Protein AF-A0A0P7W6J5-F1 (afdb_monomer_lite)

InterPro domains:
  IPR004031 PMP-22/EMP/MP20/Claudin [PF00822] (2-90)
  IPR006187 Claudin [PTHR12002] (1-95)

Secondary structure (DSSP, 8-state):
--HHHHHHHHHHSTT---S--HHHHHHHHHHHHHHHHHHHHHHHHHHHHHHHHHHHHHH-TT--S------HHHHHHHHHHHHHHHHHHHHHHHHHHHHHHHHHHHHHT-

Structure (mmCIF, N/CA/C/O backbone):
data_AF-A0A0P7W6J5-F1
#
_entry.id   AF-A0A0P7W6J5-F1
#
loop_
_atom_site.group_PDB
_atom_site.id
_atom_site.type_symbol
_atom_site.label_atom_id
_atom_site.label_alt_id
_atom_site.label_comp_id
_atom_site.label_asym_id
_atom_site.label_entity_id
_atom_site.label_seq_id
_atom_site.pdbx_PDB_ins_code
_atom_site.Cartn_x
_atom_site.Cartn_y
_atom_site.Cartn_z
_atom_site.occupancy
_atom_site.B_iso_or_equiv
_atom_site.auth_seq_id
_atom_site.auth_comp_id
_atom_site.auth_asym_id
_atom_site.auth_atom_id
_atom_site.pdbx_PDB_model_num
ATOM 1 N N . MET A 1 1 ? 6.907 -2.160 5.307 1.00 57.28 1 MET A N 1
ATOM 2 C CA . MET A 1 1 ? 6.672 -2.130 6.772 1.00 57.28 1 MET A CA 1
ATOM 3 C C . MET A 1 1 ? 5.169 -2.159 7.065 1.00 57.28 1 MET A C 1
ATOM 5 O O . MET A 1 1 ? 4.599 -1.152 7.460 1.00 57.28 1 MET A O 1
ATOM 9 N N . SER A 1 2 ? 4.516 -3.312 6.882 1.00 64.69 2 SER A N 1
ATOM 10 C CA . SER A 1 2 ? 3.055 -3.449 7.091 1.00 64.69 2 SER A CA 1
ATOM 11 C C . SER A 1 2 ? 2.701 -4.504 8.146 1.00 64.69 2 SER A C 1
ATOM 13 O O . SER A 1 2 ? 1.560 -4.592 8.583 1.00 64.69 2 SER A O 1
ATOM 15 N N . PHE A 1 3 ? 3.695 -5.257 8.629 1.00 68.75 3 PHE A N 1
ATOM 16 C CA . PHE A 1 3 ? 3.514 -6.294 9.646 1.00 68.75 3 PHE A CA 1
ATOM 17 C C . PHE A 1 3 ? 3.010 -5.720 10.979 1.00 68.75 3 PHE A C 1
ATOM 19 O O . PHE A 1 3 ? 2.022 -6.192 11.531 1.00 68.75 3 PHE A O 1
ATOM 26 N N . PHE A 1 4 ? 3.617 -4.624 11.447 1.00 65.19 4 PHE A N 1
ATOM 27 C CA . PHE A 1 4 ? 3.178 -3.936 12.663 1.00 65.19 4 PHE A CA 1
ATOM 28 C C . PHE A 1 4 ? 1.759 -3.365 12.533 1.00 65.19 4 PHE A C 1
ATOM 30 O O . PHE A 1 4 ? 0.978 -3.454 13.475 1.00 65.19 4 PHE A O 1
ATOM 37 N N . GLY A 1 5 ? 1.390 -2.853 11.354 1.00 65.06 5 GLY A N 1
ATOM 38 C CA . GLY A 1 5 ? 0.032 -2.376 11.081 1.00 65.06 5 GLY A CA 1
ATOM 39 C C . GLY A 1 5 ? -1.012 -3.493 11.155 1.00 65.06 5 GLY A C 1
ATOM 40 O O . GLY A 1 5 ? -2.066 -3.294 11.750 1.00 65.06 5 GLY A O 1
ATOM 41 N N . ALA A 1 6 ? -0.690 -4.687 10.643 1.00 67.50 6 ALA A N 1
ATOM 42 C CA . ALA A 1 6 ? -1.556 -5.863 10.745 1.00 67.50 6 ALA A CA 1
ATOM 43 C C . ALA A 1 6 ? -1.729 -6.329 12.203 1.00 67.50 6 ALA A C 1
ATOM 45 O O . ALA A 1 6 ? -2.837 -6.655 12.624 1.00 67.50 6 ALA A O 1
ATOM 46 N N . ILE A 1 7 ? -0.659 -6.292 13.003 1.00 66.50 7 ILE A N 1
ATOM 47 C CA . ILE A 1 7 ? -0.728 -6.619 14.432 1.00 66.50 7 ILE A CA 1
ATOM 48 C C . ILE A 1 7 ? -1.647 -5.627 15.163 1.00 66.50 7 ILE A C 1
ATOM 50 O O . ILE A 1 7 ? -2.580 -6.044 15.846 1.00 66.50 7 ILE A O 1
ATOM 54 N N . PHE A 1 8 ? -1.458 -4.317 14.975 1.00 61.62 8 PHE A N 1
ATOM 55 C CA . PHE A 1 8 ? -2.317 -3.300 15.596 1.00 61.62 8 PHE A CA 1
ATOM 56 C C . PHE A 1 8 ? -3.776 -3.353 15.106 1.00 61.62 8 PHE A C 1
ATOM 58 O O . PHE A 1 8 ? -4.693 -3.101 15.890 1.00 61.62 8 PHE A O 1
ATOM 65 N N . ALA A 1 9 ? -4.005 -3.750 13.852 1.00 63.88 9 ALA A N 1
ATOM 66 C CA . ALA A 1 9 ? -5.327 -4.025 13.293 1.00 63.88 9 ALA A CA 1
ATOM 67 C C . ALA A 1 9 ? -6.054 -5.173 14.026 1.00 63.88 9 ALA A C 1
ATOM 69 O O . ALA A 1 9 ? -7.228 -5.028 14.381 1.00 63.88 9 ALA A O 1
ATOM 70 N N . LEU A 1 10 ? -5.356 -6.272 14.339 1.00 62.59 10 LEU A N 1
ATOM 71 C CA . LEU A 1 10 ? -5.909 -7.395 15.115 1.00 62.59 10 LEU A CA 1
ATOM 72 C C . LEU A 1 10 ? -6.321 -6.982 16.539 1.00 62.59 10 LEU A C 1
ATOM 74 O O . LEU A 1 10 ? -7.349 -7.437 17.053 1.00 62.59 10 LEU A O 1
ATOM 78 N N . PHE A 1 11 ? -5.570 -6.069 17.160 1.00 57.94 11 PHE A N 1
ATOM 79 C CA . PHE A 1 11 ? -5.924 -5.493 18.461 1.00 57.94 11 PHE A CA 1
ATOM 80 C C . PHE A 1 11 ? -7.071 -4.469 18.383 1.00 57.94 11 PHE A C 1
ATOM 82 O O . PHE A 1 11 ? -7.701 -4.195 19.407 1.00 57.94 11 PHE A O 1
ATOM 89 N N . GLY A 1 12 ? -7.380 -3.914 17.206 1.00 53.00 12 GLY A N 1
ATOM 90 C CA . GLY A 1 12 ? -8.411 -2.888 17.000 1.00 53.00 12 GLY A CA 1
ATOM 91 C C . GLY A 1 12 ? -9.844 -3.415 16.849 1.00 53.00 12 GLY A C 1
ATOM 92 O O . GLY A 1 12 ? -10.792 -2.698 17.167 1.00 53.00 12 GLY A O 1
ATOM 93 N N . MET A 1 13 ? -10.030 -4.668 16.424 1.00 57.84 13 MET A N 1
ATOM 94 C CA . MET A 1 13 ? -11.362 -5.250 16.205 1.00 57.84 13 MET A CA 1
ATOM 95 C C . MET A 1 13 ? -12.145 -5.465 17.515 1.00 57.84 13 MET A C 1
ATOM 97 O O . MET A 1 13 ? -11.570 -5.755 18.573 1.00 57.84 13 MET A O 1
ATOM 101 N N . LYS A 1 14 ? -13.483 -5.344 17.446 1.00 48.41 14 LYS A N 1
ATOM 102 C CA . LYS A 1 14 ? -14.388 -5.466 18.610 1.00 48.41 14 LYS A CA 1
ATOM 103 C C . LYS A 1 14 ? -14.364 -6.853 19.273 1.00 48.41 14 LYS A C 1
ATOM 105 O O . LYS A 1 14 ? -14.658 -6.944 20.460 1.00 48.41 14 LYS A O 1
ATOM 110 N N . CYS A 1 15 ? -13.959 -7.905 18.557 1.00 45.53 15 CYS A N 1
ATOM 111 C CA . CYS A 1 15 ? -13.863 -9.271 19.089 1.00 45.53 15 CYS A CA 1
ATOM 112 C C . CYS A 1 15 ? -12.614 -9.530 19.958 1.00 45.53 15 CYS A C 1
ATOM 114 O O . CYS A 1 15 ? -12.595 -10.501 20.709 1.00 45.53 15 CYS A O 1
ATOM 116 N N . THR A 1 16 ? -11.594 -8.662 19.931 1.00 45.81 16 THR A N 1
ATOM 117 C CA . THR A 1 16 ? -10.374 -8.835 20.742 1.00 45.81 16 THR A CA 1
ATOM 118 C C . THR A 1 16 ? -10.511 -8.067 22.058 1.00 45.81 16 THR A C 1
ATOM 120 O O . THR A 1 16 ? -10.114 -6.901 22.157 1.00 45.81 16 THR A O 1
ATOM 123 N N . LYS A 1 17 ? -11.100 -8.695 23.083 1.00 43.44 17 LYS A N 1
ATOM 124 C CA . LYS A 1 17 ? -11.264 -8.136 24.441 1.00 43.44 17 LYS A CA 1
ATOM 125 C C . LYS A 1 17 ? -9.958 -8.237 25.242 1.00 43.44 17 LYS A C 1
ATOM 127 O O . LYS A 1 17 ? -9.888 -8.911 26.260 1.00 43.44 17 LYS 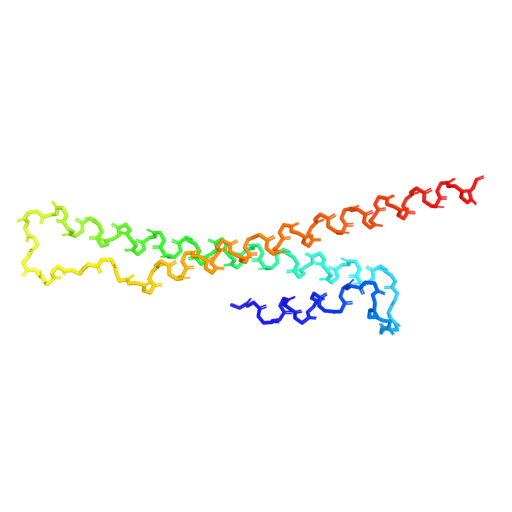A O 1
ATOM 132 N N . ILE A 1 18 ? -8.909 -7.561 24.783 1.00 45.81 18 ILE A N 1
ATOM 133 C CA . ILE A 1 18 ? -7.682 -7.374 25.570 1.00 45.81 18 ILE A CA 1
ATOM 134 C C . ILE A 1 18 ? -7.805 -6.025 26.281 1.00 45.81 18 ILE A C 1
ATOM 136 O O . ILE A 1 18 ? -7.440 -4.997 25.723 1.00 45.81 18 ILE A O 1
ATOM 140 N N . GLY A 1 19 ? -8.455 -6.056 27.450 1.00 45.41 19 GLY A N 1
ATOM 141 C CA . GLY A 1 19 ? -8.290 -5.209 28.650 1.00 45.41 19 GLY A CA 1
ATOM 142 C C . GLY A 1 19 ? -8.026 -3.691 28.594 1.00 45.41 19 GLY A C 1
ATOM 143 O O . GLY A 1 19 ? -7.778 -3.119 29.649 1.00 45.41 19 GLY A O 1
ATOM 144 N N . GLY A 1 20 ? -8.035 -3.019 27.444 1.00 52.78 20 GLY A N 1
ATOM 145 C CA . GLY A 1 20 ? -7.696 -1.598 27.314 1.00 52.78 20 GLY A CA 1
ATOM 146 C C . GLY A 1 20 ? -8.921 -0.689 27.193 1.00 52.78 20 GLY A C 1
ATOM 147 O O . GLY A 1 20 ? -9.905 -1.056 26.556 1.00 52.78 20 GLY A O 1
ATOM 148 N N . SER A 1 21 ? -8.838 0.520 27.762 1.00 59.69 21 SER A N 1
ATOM 149 C CA . SER A 1 21 ? -9.854 1.576 27.612 1.00 59.69 21 SER A CA 1
ATOM 150 C C . SER A 1 21 ? -10.185 1.839 26.136 1.00 59.69 21 SER A C 1
ATOM 152 O O . SER A 1 21 ? -9.285 1.945 25.296 1.00 59.69 21 SER A O 1
ATOM 154 N N . ASP A 1 22 ? -11.475 1.991 25.822 1.00 66.81 22 ASP A N 1
ATOM 155 C CA . ASP A 1 22 ? -11.998 2.171 24.458 1.00 66.81 22 ASP A CA 1
ATOM 156 C C . ASP A 1 22 ? -11.300 3.288 23.667 1.00 66.81 22 ASP A C 1
ATOM 158 O O . ASP A 1 22 ? -11.102 3.187 22.455 1.00 66.81 22 ASP A O 1
ATOM 162 N N . LYS A 1 23 ? -10.876 4.348 24.366 1.00 64.19 23 LYS A N 1
ATOM 163 C CA . LYS A 1 23 ? -10.173 5.502 23.786 1.00 64.19 23 LYS A CA 1
ATOM 164 C C . LYS A 1 23 ? -8.815 5.103 23.195 1.00 64.19 23 LYS A C 1
ATOM 166 O O . LYS A 1 23 ? -8.437 5.589 22.131 1.00 64.19 23 LYS A O 1
ATOM 171 N N . THR A 1 24 ? -8.088 4.207 23.861 1.00 66.81 24 THR A N 1
ATOM 172 C CA . THR A 1 24 ? -6.764 3.743 23.423 1.00 66.81 24 THR A CA 1
ATOM 173 C C . THR A 1 24 ? -6.882 2.806 22.222 1.00 66.81 24 THR A C 1
ATOM 175 O O . THR A 1 24 ? -6.120 2.945 21.265 1.00 66.81 24 THR A O 1
ATOM 178 N N . LYS A 1 25 ? -7.894 1.927 22.211 1.00 64.06 25 LYS A N 1
ATOM 179 C CA . LYS A 1 25 ? -8.201 1.040 21.074 1.00 64.06 25 LYS A CA 1
ATOM 180 C C . LYS A 1 25 ? -8.492 1.822 19.789 1.00 64.06 25 LYS A C 1
ATOM 182 O O . LYS A 1 25 ? -7.926 1.498 18.748 1.00 64.06 25 LYS A O 1
ATOM 187 N N . SER A 1 26 ? -9.301 2.884 19.866 1.00 68.94 26 SER A N 1
ATOM 188 C CA . SER A 1 26 ? -9.592 3.736 18.701 1.00 68.94 26 SER A CA 1
ATOM 189 C C . SER A 1 26 ? -8.352 4.447 18.159 1.00 68.94 26 SER A C 1
ATOM 191 O O . SER A 1 26 ? -8.160 4.479 16.946 1.00 68.94 26 SER A O 1
ATOM 193 N N . LYS A 1 27 ? -7.482 4.982 19.030 1.00 71.81 27 LYS A N 1
ATOM 194 C CA . LYS A 1 27 ? -6.240 5.644 18.590 1.00 71.81 27 LYS A CA 1
ATOM 195 C C . LYS A 1 27 ? -5.303 4.663 17.890 1.00 71.81 27 LYS A C 1
ATOM 197 O O . LYS A 1 27 ? -4.793 4.973 16.820 1.00 71.81 27 LYS A O 1
ATOM 202 N N . ILE A 1 28 ? -5.107 3.480 18.468 1.00 71.88 28 ILE A N 1
ATOM 203 C CA . ILE A 1 28 ? -4.241 2.442 17.898 1.00 71.88 28 ILE A CA 1
ATOM 204 C C . ILE A 1 28 ? -4.743 2.004 16.518 1.00 71.88 28 ILE A C 1
ATOM 206 O O . ILE A 1 28 ? -3.957 1.934 15.577 1.00 71.88 28 ILE A O 1
ATOM 210 N N . ALA A 1 29 ? -6.048 1.765 16.377 1.00 73.69 29 ALA A N 1
ATOM 211 C CA . ALA A 1 29 ? -6.635 1.371 15.103 1.00 73.69 29 ALA A CA 1
ATOM 212 C C . ALA A 1 29 ? -6.520 2.479 14.039 1.00 73.69 29 ALA A C 1
ATOM 214 O O . ALA A 1 29 ? -6.230 2.183 12.881 1.00 73.69 29 ALA A O 1
ATOM 215 N N . PHE A 1 30 ? -6.682 3.750 14.428 1.00 74.00 30 PHE A N 1
ATOM 216 C CA . PHE A 1 30 ? -6.485 4.888 13.527 1.00 74.00 30 PHE A CA 1
ATOM 217 C C . PHE A 1 30 ? -5.040 4.967 13.023 1.00 74.00 30 PHE A C 1
ATOM 219 O O . PHE A 1 30 ? -4.816 5.031 11.817 1.00 74.00 30 PHE A O 1
ATOM 226 N N . PHE A 1 31 ? -4.056 4.876 13.925 1.00 79.31 31 PHE A N 1
ATOM 227 C CA . PHE A 1 31 ? -2.637 4.850 13.551 1.00 79.31 31 PHE A CA 1
ATOM 228 C C . PHE A 1 31 ? -2.285 3.644 12.671 1.00 79.31 31 PHE A C 1
ATOM 230 O O . PHE A 1 31 ? -1.508 3.785 11.728 1.00 79.31 31 PHE A O 1
ATOM 237 N N . ALA A 1 32 ? -2.876 2.476 12.937 1.00 77.69 32 ALA A N 1
ATOM 238 C CA . ALA A 1 32 ? -2.672 1.281 12.125 1.00 77.69 32 ALA A CA 1
ATOM 239 C C . ALA A 1 32 ? -3.173 1.478 10.685 1.00 77.69 32 ALA A C 1
ATOM 241 O O . ALA A 1 32 ? -2.430 1.192 9.745 1.00 77.69 32 ALA A O 1
ATOM 242 N N . GLY A 1 33 ? -4.387 2.018 10.514 1.00 77.62 33 GLY A N 1
ATOM 243 C CA . GLY A 1 33 ? -4.968 2.320 9.202 1.00 77.62 33 GLY A CA 1
ATOM 244 C C . GLY A 1 33 ? -4.164 3.366 8.425 1.00 77.62 33 GLY A C 1
ATOM 245 O O . GLY A 1 33 ? -3.834 3.151 7.259 1.00 77.62 33 GLY A O 1
ATOM 246 N N . LEU A 1 34 ? -3.762 4.453 9.094 1.00 81.94 34 LEU A N 1
ATOM 247 C CA . LEU A 1 34 ? -2.934 5.514 8.505 1.00 81.94 34 LEU A CA 1
ATOM 248 C C . LEU A 1 34 ? -1.573 4.990 8.044 1.00 81.94 34 LEU A C 1
ATOM 250 O O . LEU A 1 34 ? -1.145 5.277 6.929 1.00 81.94 34 LEU A O 1
ATOM 254 N N . ASN A 1 35 ? -0.911 4.175 8.868 1.00 83.00 35 ASN A N 1
ATOM 255 C CA . ASN A 1 35 ? 0.368 3.575 8.503 1.00 83.00 35 ASN A CA 1
ATOM 256 C C . ASN A 1 35 ? 0.224 2.611 7.309 1.00 83.00 35 ASN A C 1
ATOM 258 O O . ASN A 1 35 ? 1.086 2.577 6.430 1.00 83.00 35 ASN A O 1
ATOM 262 N N . PHE A 1 36 ? -0.872 1.848 7.238 1.00 82.44 36 PHE A N 1
ATOM 263 C CA . PHE A 1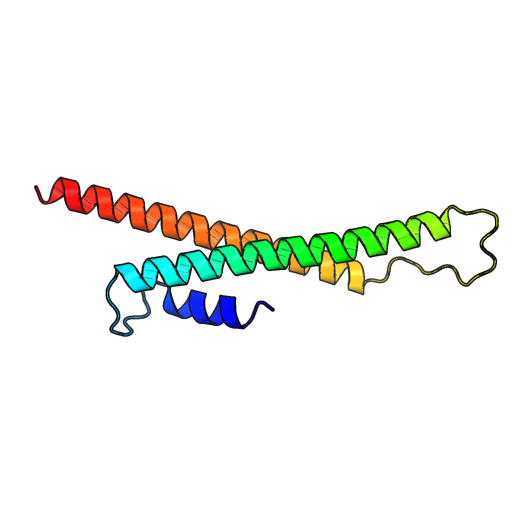 36 ? -1.148 0.961 6.102 1.00 82.44 36 PHE A CA 1
ATOM 264 C C . PHE A 1 36 ? -1.359 1.750 4.804 1.00 82.44 36 PHE A C 1
ATOM 266 O O . PHE A 1 36 ? -0.781 1.408 3.775 1.00 82.44 36 PHE A O 1
ATOM 273 N N . PHE A 1 37 ? -2.096 2.857 4.875 1.00 83.44 37 PHE A N 1
ATOM 274 C CA . PHE A 1 37 ? -2.334 3.741 3.739 1.00 83.44 37 PHE A CA 1
ATOM 275 C C . PHE A 1 37 ? -1.046 4.420 3.245 1.00 83.44 37 PHE A C 1
ATOM 277 O O . PHE A 1 37 ? -0.716 4.338 2.062 1.00 83.44 37 PHE A O 1
ATOM 284 N N . VAL A 1 38 ? -0.272 5.027 4.152 1.00 87.06 38 VAL A N 1
ATOM 285 C CA . VAL A 1 38 ? 0.991 5.707 3.812 1.00 87.06 38 VAL A CA 1
ATOM 286 C C . VAL A 1 38 ? 2.021 4.722 3.257 1.00 87.06 38 VAL A C 1
ATOM 288 O O . VAL A 1 38 ? 2.698 5.031 2.277 1.00 87.06 38 VAL A O 1
ATOM 291 N N . SER A 1 39 ? 2.121 3.520 3.834 1.00 87.19 39 SER A N 1
ATOM 292 C CA . SER A 1 39 ? 3.033 2.493 3.315 1.00 87.19 39 SER A CA 1
ATOM 293 C C . SER A 1 39 ? 2.647 2.028 1.908 1.00 87.19 39 SER A C 1
ATOM 295 O O . SER A 1 39 ? 3.528 1.935 1.056 1.00 87.19 39 SER A O 1
ATOM 297 N N . GLY A 1 40 ? 1.353 1.826 1.631 1.00 86.06 40 GLY A N 1
ATOM 298 C CA . GLY A 1 40 ? 0.865 1.485 0.293 1.00 86.06 40 GLY A CA 1
ATOM 299 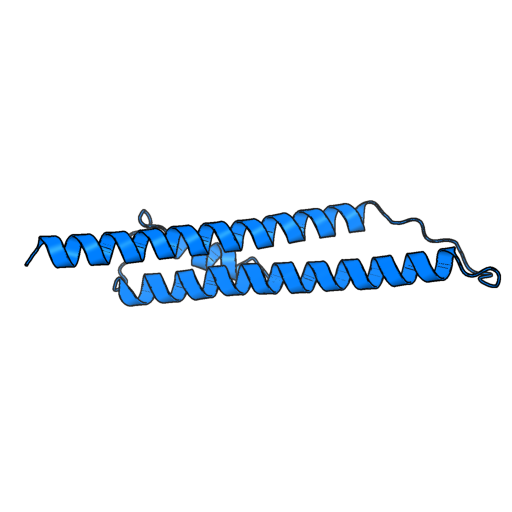C C . GLY A 1 40 ? 1.137 2.583 -0.741 1.00 86.06 40 GLY A C 1
ATOM 300 O O . GLY A 1 40 ? 1.610 2.284 -1.837 1.00 86.06 40 GLY A O 1
ATOM 301 N N . LEU A 1 41 ? 0.931 3.859 -0.386 1.00 87.75 41 LEU A N 1
ATOM 302 C CA . LEU A 1 41 ? 1.253 4.995 -1.262 1.00 87.75 41 LEU A CA 1
ATOM 303 C C . LEU A 1 41 ? 2.753 5.106 -1.557 1.00 87.75 41 LEU A C 1
ATOM 305 O O . LEU A 1 41 ? 3.142 5.352 -2.698 1.00 87.75 41 LEU A O 1
ATOM 309 N N . CYS A 1 42 ? 3.596 4.910 -0.542 1.00 88.38 42 CYS A N 1
ATOM 310 C CA . CYS A 1 42 ? 5.047 4.954 -0.700 1.00 88.38 42 CYS A CA 1
ATOM 311 C C . CYS A 1 42 ? 5.542 3.839 -1.636 1.00 88.38 42 CYS A C 1
ATOM 313 O O . CYS A 1 42 ? 6.317 4.108 -2.554 1.00 88.38 42 CYS A O 1
ATOM 315 N N . SER A 1 43 ? 5.049 2.608 -1.459 1.00 89.12 43 SER A N 1
ATOM 316 C CA . SER A 1 43 ? 5.377 1.490 -2.351 1.00 89.12 43 SER A CA 1
ATOM 317 C C . SER A 1 43 ? 4.882 1.732 -3.779 1.00 89.12 43 SER A C 1
ATOM 319 O O . SER A 1 43 ? 5.649 1.538 -4.720 1.00 89.12 43 SER A O 1
ATOM 321 N N . MET A 1 44 ? 3.659 2.248 -3.945 1.00 89.31 44 MET A N 1
ATOM 322 C CA . MET A 1 44 ? 3.106 2.613 -5.253 1.00 89.31 44 MET A CA 1
ATOM 323 C C . MET A 1 44 ? 3.997 3.621 -5.989 1.00 89.31 44 MET A C 1
ATOM 325 O O . MET A 1 44 ? 4.327 3.415 -7.154 1.00 89.31 44 MET A O 1
ATOM 329 N N . ALA A 1 45 ? 4.430 4.683 -5.302 1.00 91.56 45 ALA A N 1
ATOM 330 C CA . ALA A 1 45 ? 5.312 5.696 -5.874 1.00 91.56 45 ALA A CA 1
ATOM 331 C C . ALA A 1 45 ? 6.668 5.107 -6.298 1.00 91.56 45 ALA A C 1
ATOM 333 O O . ALA A 1 45 ? 7.146 5.410 -7.389 1.00 91.56 45 ALA A O 1
ATOM 334 N N . GLY A 1 46 ? 7.255 4.226 -5.479 1.00 89.94 46 GLY A N 1
ATOM 335 C CA . GLY A 1 46 ? 8.513 3.548 -5.804 1.00 89.94 46 GLY A CA 1
ATOM 336 C C . GLY A 1 46 ? 8.421 2.710 -7.081 1.00 89.94 46 GLY A C 1
ATOM 337 O O . GLY A 1 46 ? 9.268 2.839 -7.965 1.00 89.94 46 GLY A O 1
ATOM 338 N N . PHE A 1 47 ? 7.359 1.909 -7.222 1.00 88.38 47 PHE A N 1
ATOM 339 C CA . PHE A 1 47 ? 7.135 1.121 -8.438 1.00 88.38 47 PHE A CA 1
ATOM 340 C C . PHE A 1 47 ? 6.850 2.000 -9.660 1.00 88.38 47 PHE A C 1
ATOM 342 O O . PHE A 1 47 ? 7.348 1.700 -10.742 1.00 88.38 47 PHE A O 1
ATOM 349 N N . SER A 1 48 ? 6.109 3.100 -9.500 1.00 90.00 48 SER A N 1
ATOM 350 C CA . SER A 1 48 ? 5.821 4.034 -10.596 1.00 90.00 48 SER A CA 1
ATOM 351 C C . SER A 1 48 ? 7.071 4.755 -11.105 1.00 90.00 48 SER A C 1
ATOM 353 O O . SER A 1 48 ? 7.238 4.888 -12.314 1.00 90.00 48 SER A O 1
ATOM 355 N N . VAL A 1 49 ? 7.972 5.187 -10.213 1.00 91.00 49 VAL A N 1
ATOM 356 C CA . VAL A 1 49 ? 9.251 5.802 -10.614 1.00 91.00 49 VAL A CA 1
ATOM 357 C C . VAL A 1 49 ? 10.123 4.789 -11.350 1.00 91.00 49 VAL A C 1
ATOM 359 O O . VAL A 1 49 ? 10.689 5.113 -12.391 1.00 91.00 49 VAL A O 1
ATOM 362 N N . TYR A 1 50 ? 10.193 3.556 -10.852 1.00 86.62 50 TYR A N 1
ATOM 363 C CA . TYR A 1 50 ? 10.962 2.497 -11.498 1.00 86.62 50 TYR A CA 1
ATOM 364 C C . TYR A 1 50 ? 10.394 2.129 -12.882 1.00 86.62 50 TYR A C 1
ATOM 366 O O . TYR A 1 50 ? 11.144 2.030 -13.849 1.00 86.62 50 TYR A O 1
ATOM 374 N N . ALA A 1 51 ? 9.067 2.022 -13.015 1.00 86.75 51 ALA A N 1
ATOM 375 C CA . ALA A 1 51 ? 8.411 1.807 -14.305 1.00 86.75 51 ALA A CA 1
ATOM 376 C C . ALA A 1 51 ? 8.661 2.964 -15.287 1.00 86.75 51 ALA A C 1
ATOM 378 O O . ALA A 1 51 ? 8.884 2.725 -16.472 1.00 86.75 51 ALA A O 1
ATOM 379 N N . HIS A 1 52 ? 8.650 4.208 -14.796 1.00 87.62 52 HIS A N 1
ATOM 380 C CA . HIS A 1 52 ? 8.945 5.384 -15.610 1.00 87.62 52 HIS A CA 1
ATOM 381 C C . HIS A 1 52 ? 10.391 5.378 -16.120 1.00 87.62 52 HIS A C 1
ATOM 383 O O . HIS A 1 52 ? 10.613 5.687 -17.283 1.00 87.62 52 HIS A O 1
ATOM 389 N N . GLN A 1 53 ? 11.370 5.003 -15.287 1.00 85.56 53 GLN A N 1
ATOM 390 C CA . GLN A 1 53 ? 12.768 4.892 -15.722 1.00 85.56 53 GLN A CA 1
ATOM 391 C C . GLN A 1 53 ? 12.928 3.855 -16.839 1.00 85.56 53 GLN A C 1
ATOM 393 O O . GLN A 1 53 ? 13.441 4.200 -17.897 1.00 85.56 53 GLN A O 1
ATOM 398 N N . ILE A 1 54 ? 12.385 2.646 -16.655 1.00 82.44 54 ILE A N 1
ATOM 399 C CA . ILE A 1 54 ? 12.430 1.588 -17.680 1.00 82.44 54 ILE A CA 1
ATOM 400 C C . ILE A 1 54 ? 11.778 2.051 -18.985 1.00 82.44 54 ILE A C 1
ATOM 402 O O . ILE A 1 54 ? 12.304 1.810 -20.069 1.00 82.44 54 ILE A O 1
ATOM 406 N N . MET A 1 55 ? 10.620 2.713 -18.896 1.00 82.44 55 MET A N 1
ATOM 407 C CA . MET A 1 55 ? 9.915 3.205 -20.075 1.00 82.44 55 MET A CA 1
ATOM 408 C C . MET A 1 55 ? 10.747 4.256 -20.820 1.00 82.44 55 MET A C 1
ATOM 410 O O . MET A 1 55 ? 10.869 4.165 -22.038 1.00 82.44 55 MET A O 1
ATOM 414 N N . SER A 1 56 ? 11.349 5.210 -20.108 1.00 80.62 56 SER A N 1
ATOM 415 C CA . SER A 1 56 ? 12.215 6.225 -20.717 1.00 80.62 56 SER A CA 1
ATOM 416 C C . SER A 1 56 ? 13.424 5.607 -21.423 1.00 80.62 56 SER A C 1
ATOM 418 O O . SER A 1 56 ? 13.710 5.982 -22.555 1.00 80.62 56 SER A O 1
ATOM 420 N N . GLU A 1 57 ? 14.074 4.615 -20.811 1.00 78.25 57 GLU A N 1
ATOM 421 C CA . GLU A 1 57 ? 15.197 3.888 -21.424 1.00 78.25 57 GLU A CA 1
ATOM 422 C C . GLU A 1 57 ? 14.765 3.079 -22.662 1.00 78.25 57 GLU A C 1
ATOM 424 O O . GLU A 1 57 ? 15.531 2.927 -23.611 1.00 78.25 57 GLU A O 1
ATOM 429 N N . PHE A 1 58 ? 13.516 2.601 -22.703 1.00 71.12 58 PHE A N 1
ATOM 430 C CA . PHE A 1 58 ? 12.966 1.867 -23.848 1.00 71.12 58 PHE A CA 1
ATOM 431 C C . PHE A 1 58 ? 12.728 2.726 -25.092 1.00 71.12 58 PHE A C 1
ATOM 433 O O . PHE A 1 58 ? 12.840 2.221 -26.214 1.00 71.12 58 PHE A O 1
ATOM 440 N N . PHE A 1 59 ? 12.340 3.987 -24.898 1.00 71.62 59 PHE A N 1
ATOM 441 C CA . PHE A 1 59 ? 12.030 4.915 -25.987 1.00 71.62 59 PHE A CA 1
ATOM 442 C C . PHE A 1 59 ? 13.256 5.688 -26.487 1.00 71.62 59 PHE A C 1
ATOM 444 O O . PHE A 1 59 ? 13.156 6.352 -27.520 1.00 71.62 59 PHE A O 1
ATOM 451 N N . ASP A 1 60 ? 14.400 5.589 -25.806 1.00 72.19 60 ASP A N 1
ATOM 452 C CA . ASP A 1 60 ? 15.616 6.301 -26.184 1.00 72.19 60 ASP A CA 1
ATOM 453 C C . ASP A 1 60 ? 16.349 5.595 -27.349 1.00 72.19 60 ASP A C 1
ATOM 455 O O . ASP A 1 60 ? 16.842 4.473 -27.200 1.00 72.19 60 ASP A O 1
ATOM 459 N N . PRO A 1 61 ? 16.462 6.221 -28.539 1.00 64.81 61 PRO A N 1
ATOM 460 C CA . PRO A 1 61 ? 17.057 5.590 -29.720 1.00 64.81 61 PRO A CA 1
ATOM 461 C C . PRO A 1 61 ? 18.586 5.427 -29.636 1.00 64.81 61 PRO A C 1
ATOM 463 O O . PRO A 1 61 ? 19.170 4.771 -30.497 1.00 64.81 61 PRO A O 1
ATOM 466 N N . PHE A 1 62 ? 19.235 6.014 -28.623 1.00 66.06 62 PHE A N 1
ATOM 467 C CA . PHE A 1 62 ? 20.680 5.919 -28.369 1.00 66.06 62 PHE A CA 1
ATOM 468 C C . PHE A 1 62 ? 21.052 4.920 -27.257 1.00 66.06 62 PHE A C 1
ATOM 470 O O . PHE A 1 62 ? 22.230 4.803 -26.911 1.00 66.06 62 PHE A O 1
ATOM 477 N N . PHE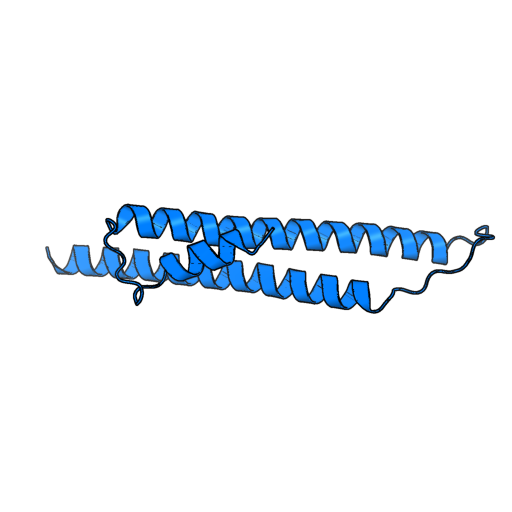 A 1 63 ? 20.079 4.192 -26.699 1.00 61.41 63 PHE A N 1
ATOM 478 C CA . PHE A 1 63 ? 20.324 3.236 -25.621 1.00 61.41 63 PHE A CA 1
ATOM 479 C C . PHE A 1 63 ? 20.963 1.947 -26.172 1.00 61.41 63 PHE A C 1
ATOM 481 O O . PHE A 1 63 ? 20.309 1.129 -26.816 1.00 61.41 63 PHE A O 1
ATOM 488 N N . PHE A 1 64 ? 22.271 1.789 -25.948 1.00 57.94 64 PHE A N 1
ATOM 489 C CA . PHE A 1 64 ? 23.076 0.630 -26.371 1.00 57.94 64 PHE A CA 1
ATOM 490 C C . PHE A 1 64 ? 23.055 -0.539 -25.368 1.00 57.94 64 PHE A C 1
ATOM 492 O O . PHE A 1 64 ? 23.709 -1.557 -25.594 1.00 57.94 64 PHE A O 1
ATOM 499 N N . ASP A 1 65 ? 22.321 -0.386 -24.266 1.00 62.12 65 ASP A N 1
ATOM 500 C CA . ASP A 1 65 ? 22.250 -1.348 -23.168 1.00 62.12 65 ASP A CA 1
ATOM 501 C C . ASP A 1 65 ? 21.102 -2.363 -23.325 1.00 62.12 65 ASP A C 1
ATOM 503 O O . ASP A 1 65 ? 20.235 -2.250 -24.199 1.00 62.12 65 ASP A O 1
ATOM 507 N N . ILE A 1 66 ? 21.107 -3.398 -22.483 1.00 60.03 66 ILE A N 1
ATOM 508 C CA . ILE A 1 66 ? 20.125 -4.492 -22.517 1.00 60.03 66 ILE A CA 1
ATOM 509 C C . ILE A 1 66 ? 18.721 -3.933 -22.221 1.00 60.03 66 ILE A C 1
ATOM 511 O O . ILE A 1 66 ? 18.481 -3.372 -21.157 1.00 60.03 66 ILE A O 1
ATOM 515 N N . LYS A 1 67 ? 17.764 -4.111 -23.142 1.00 62.56 67 LYS A N 1
ATOM 516 C CA . LYS A 1 67 ? 16.368 -3.676 -22.954 1.00 62.56 67 LYS A CA 1
ATOM 517 C C . LYS A 1 67 ? 15.688 -4.487 -21.840 1.00 62.56 67 LYS A C 1
ATOM 519 O O . LYS A 1 67 ? 15.413 -5.672 -22.021 1.00 62.56 67 LYS A O 1
ATOM 524 N N . PHE A 1 68 ? 15.399 -3.856 -20.701 1.00 66.12 68 PHE A N 1
ATOM 525 C CA . PHE A 1 68 ? 14.736 -4.489 -19.553 1.00 66.12 68 PHE A CA 1
ATOM 526 C C . PHE A 1 68 ? 13.209 -4.477 -19.680 1.00 66.12 68 PHE A C 1
ATOM 528 O O . PHE A 1 68 ? 12.570 -3.465 -19.410 1.00 66.12 68 PHE A O 1
ATOM 535 N N . GLU A 1 69 ? 12.587 -5.591 -20.064 1.00 75.19 69 GLU A N 1
ATOM 536 C CA . GLU A 1 69 ? 11.122 -5.670 -20.036 1.00 75.19 69 GLU A CA 1
ATOM 537 C C . GLU A 1 69 ? 10.574 -5.469 -18.613 1.00 75.19 69 GLU A C 1
ATOM 539 O O . GLU A 1 69 ? 11.180 -5.888 -17.622 1.00 75.19 69 GLU A O 1
ATOM 544 N N . LEU A 1 70 ? 9.397 -4.840 -18.513 1.00 75.19 70 LEU A N 1
ATOM 545 C CA . LEU A 1 70 ? 8.659 -4.688 -17.258 1.00 75.19 70 LEU A CA 1
ATOM 546 C C . LEU A 1 70 ? 8.399 -6.070 -16.640 1.00 75.19 70 LEU A C 1
ATOM 548 O O . LEU A 1 70 ? 7.482 -6.789 -17.034 1.00 75.19 70 LEU A O 1
ATOM 552 N N . GLY A 1 71 ? 9.222 -6.446 -15.662 1.00 81.69 71 GLY A N 1
ATOM 553 C CA . GLY A 1 71 ? 9.150 -7.760 -15.035 1.00 81.69 71 GLY A CA 1
ATOM 554 C C . GLY A 1 71 ? 7.848 -7.978 -14.257 1.00 81.69 71 GLY A C 1
ATOM 555 O O . GLY A 1 71 ? 7.299 -7.057 -13.649 1.00 81.69 71 GLY A O 1
ATOM 556 N N . ALA A 1 72 ? 7.395 -9.235 -14.186 1.00 85.06 72 ALA A N 1
ATOM 557 C CA . ALA A 1 72 ? 6.191 -9.642 -13.445 1.00 85.06 72 ALA A CA 1
ATOM 558 C C . ALA A 1 72 ? 6.195 -9.186 -11.969 1.00 85.06 72 ALA A C 1
ATOM 560 O O . ALA A 1 72 ? 5.145 -8.907 -11.390 1.00 85.06 72 ALA A O 1
ATOM 561 N N . ALA A 1 73 ? 7.383 -9.054 -11.371 1.00 86.06 73 ALA A N 1
ATOM 562 C CA . ALA A 1 73 ? 7.566 -8.550 -10.014 1.00 86.06 73 ALA A CA 1
ATOM 563 C C . ALA A 1 73 ? 6.987 -7.136 -9.813 1.00 86.06 73 ALA A C 1
ATOM 565 O O . ALA A 1 73 ? 6.442 -6.854 -8.745 1.00 86.06 73 ALA A O 1
ATOM 566 N N . LEU A 1 74 ? 7.041 -6.269 -10.831 1.00 86.38 74 LEU A N 1
ATOM 567 C CA . LEU A 1 74 ? 6.500 -4.912 -10.745 1.00 86.38 74 LEU A CA 1
ATOM 568 C C . LEU A 1 74 ? 4.974 -4.919 -10.642 1.00 86.38 74 LEU A C 1
ATOM 570 O O . LEU A 1 74 ? 4.408 -4.217 -9.807 1.00 86.38 74 LEU A O 1
ATOM 574 N N . PHE A 1 75 ? 4.312 -5.771 -11.427 1.00 87.25 75 PHE A N 1
ATOM 575 C CA . PHE A 1 75 ? 2.859 -5.939 -11.382 1.00 87.25 75 PHE A CA 1
ATOM 576 C C . PHE A 1 75 ? 2.387 -6.508 -10.040 1.00 87.25 75 PHE A C 1
ATOM 578 O O . PHE A 1 75 ? 1.377 -6.054 -9.498 1.00 87.25 75 PHE A O 1
ATOM 585 N N . ILE A 1 76 ? 3.135 -7.459 -9.466 1.00 90.88 76 ILE A N 1
ATOM 586 C CA . ILE A 1 76 ? 2.857 -7.987 -8.121 1.00 90.88 76 ILE A CA 1
ATOM 587 C C . ILE A 1 76 ? 3.073 -6.903 -7.050 1.00 90.88 76 ILE A C 1
ATOM 589 O O . ILE A 1 76 ? 2.281 -6.787 -6.114 1.00 90.88 76 ILE A O 1
ATOM 593 N N . GLY A 1 77 ? 4.101 -6.065 -7.194 1.00 89.06 77 GLY A N 1
ATOM 594 C CA . GLY A 1 77 ? 4.331 -4.920 -6.309 1.00 89.06 77 GLY A CA 1
ATOM 595 C C . GLY A 1 77 ? 3.195 -3.892 -6.355 1.00 89.06 77 GLY A C 1
ATOM 596 O O . GLY A 1 77 ? 2.721 -3.423 -5.313 1.00 89.06 77 GLY A O 1
ATOM 597 N N . TRP A 1 78 ? 2.703 -3.588 -7.556 1.00 88.81 78 TRP A N 1
ATOM 598 C CA . TRP A 1 78 ? 1.572 -2.684 -7.774 1.00 88.81 78 TRP A CA 1
ATOM 599 C C . TRP A 1 78 ? 0.287 -3.235 -7.150 1.00 88.81 78 TRP A C 1
ATOM 601 O O . TRP A 1 78 ? -0.374 -2.535 -6.381 1.00 88.81 78 TRP A O 1
ATOM 611 N N . SER A 1 79 ? -0.027 -4.512 -7.388 1.00 91.88 79 SER A N 1
ATOM 612 C CA . SER A 1 79 ? -1.222 -5.148 -6.821 1.00 91.88 79 SER A CA 1
ATOM 613 C C . SER A 1 79 ? -1.172 -5.219 -5.289 1.00 91.88 79 SER A C 1
ATOM 615 O O . SER A 1 79 ? -2.164 -4.898 -4.631 1.00 91.88 79 SER A O 1
ATOM 617 N N . GLY A 1 80 ? -0.010 -5.520 -4.700 1.00 88.12 80 GLY A N 1
ATOM 618 C CA . GLY A 1 80 ? 0.190 -5.474 -3.246 1.00 88.12 80 GLY A CA 1
ATOM 619 C C . GLY A 1 80 ? 0.042 -4.065 -2.654 1.00 88.12 80 GLY A C 1
ATOM 620 O O . GLY A 1 80 ? -0.497 -3.891 -1.555 1.00 88.12 80 GLY A O 1
ATOM 621 N N . SER A 1 81 ? 0.451 -3.037 -3.400 1.00 89.25 81 SER A N 1
ATOM 622 C CA . SER A 1 81 ? 0.272 -1.632 -3.009 1.00 89.25 81 SER A CA 1
ATOM 623 C C . SER A 1 81 ? -1.210 -1.229 -3.040 1.00 89.25 81 SER A C 1
ATOM 625 O O . SER A 1 81 ? -1.698 -0.606 -2.098 1.00 89.25 81 SER A O 1
ATOM 627 N N . VAL A 1 82 ? -1.971 -1.661 -4.055 1.00 88.94 82 VAL A N 1
ATOM 628 C CA . VAL A 1 82 ? -3.434 -1.451 -4.104 1.00 88.94 82 VAL A CA 1
ATOM 629 C C . VAL A 1 82 ? -4.130 -2.162 -2.944 1.00 88.94 82 VAL A C 1
ATOM 631 O O . VAL A 1 82 ? -4.963 -1.561 -2.264 1.00 88.94 82 VAL A O 1
ATOM 634 N N . ALA A 1 83 ? -3.774 -3.422 -2.679 1.00 87.38 83 ALA A N 1
ATOM 635 C CA . ALA A 1 83 ? -4.368 -4.200 -1.596 1.00 87.38 83 ALA A CA 1
ATOM 636 C C . ALA A 1 83 ? -4.123 -3.557 -0.219 1.00 87.38 83 ALA A C 1
ATOM 638 O O . ALA A 1 83 ? -5.026 -3.516 0.618 1.00 87.38 83 ALA A O 1
ATOM 639 N N . SER A 1 84 ? -2.930 -2.999 0.010 1.00 86.12 84 SER A N 1
ATOM 640 C CA . SER A 1 84 ? -2.627 -2.277 1.251 1.00 86.12 84 SER A CA 1
ATOM 641 C C . SER A 1 84 ? -3.377 -0.946 1.360 1.00 86.12 84 SER A C 1
ATOM 643 O O . SER A 1 84 ? -3.958 -0.663 2.408 1.00 86.12 84 SER A O 1
ATOM 645 N N . ILE A 1 85 ? -3.486 -0.168 0.283 1.00 86.06 85 ILE A N 1
ATOM 646 C CA . ILE A 1 85 ? -4.316 1.048 0.272 1.00 86.06 85 ILE A CA 1
ATOM 647 C C . ILE A 1 85 ? -5.778 0.711 0.606 1.00 86.06 85 ILE A C 1
ATOM 649 O O . ILE A 1 85 ? -6.381 1.346 1.474 1.00 86.06 85 ILE A O 1
ATOM 653 N N . MET A 1 86 ? -6.329 -0.327 -0.027 1.00 86.25 86 MET A N 1
ATOM 654 C CA . MET A 1 86 ? -7.706 -0.772 0.193 1.00 86.25 86 MET A CA 1
ATOM 655 C C . MET A 1 86 ? -7.929 -1.259 1.632 1.00 86.25 86 MET A C 1
ATOM 657 O O . MET A 1 86 ? -8.916 -0.879 2.262 1.00 86.25 86 MET A O 1
ATOM 661 N N . GLY A 1 87 ? -6.983 -2.019 2.192 1.00 81.62 87 GLY A N 1
ATOM 662 C CA . GLY A 1 87 ? -7.010 -2.427 3.599 1.00 81.62 87 GLY A CA 1
ATOM 663 C C . GLY A 1 87 ? -6.997 -1.239 4.570 1.00 81.62 87 GLY A C 1
ATOM 664 O O . GLY A 1 87 ? -7.737 -1.244 5.555 1.00 81.62 87 GLY A O 1
ATOM 665 N N . GLY A 1 88 ? -6.223 -0.190 4.265 1.00 79.94 88 GLY A N 1
ATOM 666 C CA . GLY A 1 88 ? -6.229 1.068 5.019 1.00 79.94 88 GLY A CA 1
ATOM 667 C C . GLY A 1 88 ? -7.587 1.778 4.980 1.00 79.94 88 GLY A C 1
ATOM 668 O O . GLY A 1 88 ? -8.100 2.179 6.026 1.00 79.94 88 GLY A O 1
ATOM 669 N N . PHE A 1 89 ? -8.213 1.868 3.800 1.00 79.81 89 PHE A N 1
ATOM 670 C CA . PHE A 1 89 ? -9.547 2.463 3.644 1.00 79.81 89 PHE A CA 1
ATOM 671 C C . PHE A 1 89 ? -10.613 1.729 4.458 1.00 79.81 89 PHE A C 1
ATOM 673 O O . PHE A 1 89 ? -11.351 2.368 5.208 1.00 79.81 89 PHE A O 1
ATOM 680 N N . VAL A 1 90 ? -10.676 0.398 4.363 1.00 79.50 90 VAL A N 1
ATOM 681 C CA . VAL A 1 90 ? -11.649 -0.417 5.113 1.00 79.50 90 VAL A CA 1
ATOM 682 C C . VAL A 1 90 ? -11.500 -0.205 6.625 1.00 79.50 90 VAL A C 1
ATOM 684 O O . VAL A 1 90 ? -12.502 -0.094 7.339 1.00 79.50 90 VAL A O 1
ATOM 687 N N . PHE A 1 91 ? -10.263 -0.069 7.114 1.00 71.62 91 PHE A N 1
ATOM 688 C CA . PHE A 1 91 ? -9.990 0.252 8.516 1.00 71.62 91 PHE A CA 1
ATOM 689 C C . PHE A 1 91 ? -10.516 1.634 8.922 1.00 71.62 91 PHE A C 1
ATOM 691 O O . PHE A 1 91 ? -11.175 1.761 9.956 1.00 71.62 91 PHE A O 1
ATOM 698 N N . CYS A 1 92 ? -10.276 2.658 8.101 1.00 70.62 92 CYS A N 1
ATOM 699 C CA . CYS A 1 92 ? -10.786 4.009 8.336 1.00 70.62 92 CYS A CA 1
ATOM 700 C C . CYS A 1 92 ? -12.323 4.060 8.345 1.00 70.62 92 CYS A C 1
ATOM 702 O O . CYS A 1 92 ? -12.901 4.666 9.250 1.00 70.62 92 CYS A O 1
ATOM 704 N N . TYR A 1 93 ? -12.993 3.386 7.403 1.00 70.19 93 TYR A N 1
ATOM 705 C CA . TYR A 1 93 ? -14.461 3.321 7.361 1.00 70.19 93 TYR A CA 1
ATOM 706 C C . TYR A 1 93 ? -15.045 2.613 8.586 1.00 70.19 93 TYR A C 1
ATOM 708 O O . TYR A 1 93 ? -15.976 3.120 9.207 1.00 70.19 93 TYR A O 1
ATOM 716 N N . SER A 1 94 ? -14.455 1.487 8.988 1.00 70.56 94 SER A N 1
ATOM 717 C CA . SER A 1 94 ? -14.901 0.731 10.167 1.00 70.56 94 SER A CA 1
ATOM 718 C C . SER A 1 94 ? -14.735 1.526 11.470 1.00 70.56 94 SER A C 1
ATOM 720 O O . SER A 1 94 ? -15.535 1.394 12.402 1.00 70.56 94 SER A O 1
ATOM 722 N N . LEU A 1 95 ? -13.702 2.374 11.548 1.00 65.50 95 LEU A N 1
ATOM 723 C CA . LEU A 1 95 ? -13.497 3.288 12.673 1.00 65.50 95 LEU A CA 1
ATOM 724 C C . LEU A 1 95 ? -14.504 4.432 12.679 1.00 65.50 95 LEU A C 1
ATOM 726 O O . LEU A 1 95 ? -15.046 4.735 13.740 1.00 65.50 95 LEU A O 1
ATOM 730 N N . MET A 1 96 ? -14.777 5.033 11.520 1.00 65.62 96 MET A N 1
ATOM 731 C CA . MET A 1 96 ? -15.791 6.080 11.380 1.00 65.62 96 MET A CA 1
ATOM 732 C C . MET A 1 96 ? -17.173 5.566 11.800 1.00 65.62 96 MET A C 1
ATOM 734 O O . MET A 1 96 ? -17.835 6.194 12.623 1.00 65.62 96 MET A O 1
ATOM 738 N N . ASP A 1 97 ? -17.568 4.391 11.310 1.00 66.38 97 ASP A N 1
ATOM 739 C CA . ASP A 1 97 ? -18.827 3.736 11.672 1.00 66.38 97 ASP A CA 1
ATOM 740 C C . ASP A 1 97 ? -18.906 3.422 13.177 1.00 66.38 97 ASP A C 1
ATOM 742 O O . ASP A 1 97 ? -19.901 3.714 13.846 1.00 66.38 97 ASP A O 1
ATOM 746 N N . SER A 1 98 ? -17.808 2.928 13.758 1.00 64.38 98 SER A N 1
ATOM 747 C CA . SER A 1 98 ? -17.728 2.660 15.197 1.00 64.38 98 SER A CA 1
ATOM 748 C C . SER A 1 98 ? -17.824 3.929 16.051 1.00 64.38 98 SER A C 1
ATOM 750 O O . SER A 1 98 ? -18.422 3.884 17.129 1.00 64.38 98 SER A O 1
ATOM 752 N N . ILE A 1 99 ? -17.242 5.045 15.601 1.00 60.69 99 ILE A N 1
ATOM 753 C CA . ILE A 1 99 ? -17.332 6.350 16.275 1.00 60.69 99 ILE A CA 1
ATOM 754 C C . ILE A 1 99 ? -18.756 6.903 16.154 1.00 60.69 99 ILE A C 1
ATOM 756 O O . ILE A 1 99 ? -19.329 7.307 17.164 1.00 60.69 99 ILE A O 1
ATOM 760 N N . CYS A 1 100 ? -19.341 6.860 14.955 1.00 57.25 100 CYS A N 1
ATOM 761 C CA . CYS A 1 100 ? -20.705 7.311 14.679 1.00 57.25 100 CYS A CA 1
ATOM 762 C C . CYS A 1 100 ? -21.733 6.548 15.529 1.00 57.25 100 CYS A C 1
ATOM 764 O O . CYS A 1 100 ? -22.501 7.155 16.275 1.00 57.25 100 CYS A O 1
ATOM 766 N N . THR A 1 101 ? -21.667 5.214 15.525 1.00 60.97 101 THR A N 1
ATOM 767 C CA . THR A 1 101 ? -22.533 4.352 16.343 1.00 60.97 101 THR A CA 1
ATOM 768 C C . THR A 1 101 ? -22.394 4.661 17.835 1.00 60.97 101 THR A C 1
ATOM 770 O O . THR A 1 101 ? -23.389 4.718 18.555 1.00 60.97 101 THR A O 1
ATOM 773 N N . ARG A 1 102 ? -21.170 4.909 18.325 1.00 58.72 102 ARG A N 1
ATOM 774 C CA . ARG A 1 102 ? -20.951 5.277 19.734 1.00 58.72 102 ARG A CA 1
ATOM 775 C C . ARG A 1 102 ? -21.541 6.634 20.100 1.00 58.72 102 ARG A C 1
ATOM 777 O O . ARG A 1 102 ? -22.057 6.768 21.205 1.00 58.72 102 ARG A O 1
ATOM 784 N N . PHE A 1 103 ? -21.471 7.617 19.206 1.00 55.72 103 PHE A N 1
ATOM 785 C CA . PHE A 1 103 ? -22.108 8.918 19.415 1.00 55.72 103 PHE A CA 1
ATOM 786 C C . PHE A 1 103 ? -23.633 8.800 19.447 1.00 55.72 103 PHE A C 1
ATOM 788 O O . PHE A 1 103 ? -24.259 9.352 20.345 1.00 55.72 103 PHE A O 1
ATOM 795 N N . VAL A 1 104 ? -24.222 8.020 18.538 1.00 59.47 104 VAL A N 1
ATOM 796 C CA . VAL A 1 104 ? -25.670 7.761 18.528 1.00 59.47 104 VAL A CA 1
ATOM 797 C C . VAL A 1 104 ? -26.120 7.073 19.819 1.00 59.47 10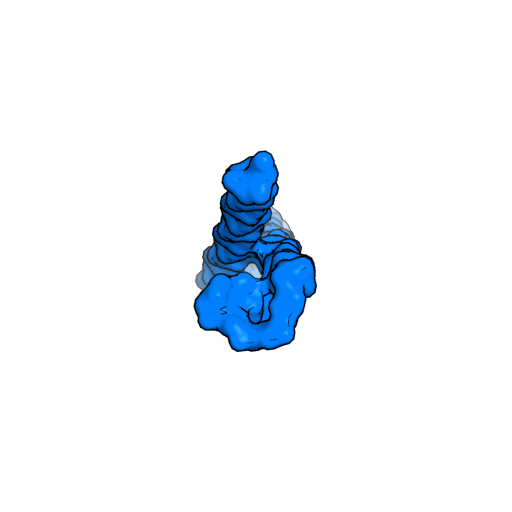4 VAL A C 1
ATOM 799 O O . VAL A 1 104 ? -27.069 7.534 20.446 1.00 59.47 104 VAL A O 1
ATOM 802 N N . SER A 1 105 ? -25.419 6.031 20.280 1.00 60.00 105 SER A N 1
ATOM 803 C CA . SER A 1 105 ? -25.749 5.385 21.560 1.00 60.00 105 SER A CA 1
ATOM 804 C C . SER A 1 105 ? -25.573 6.309 22.769 1.00 60.00 105 SER A C 1
ATOM 806 O O . SER A 1 105 ? -26.310 6.165 23.737 1.00 60.00 105 SER A O 1
ATOM 808 N N . ALA A 1 106 ? -24.628 7.254 22.733 1.00 57.09 106 ALA A N 1
ATOM 809 C CA . ALA A 1 106 ? -24.443 8.228 23.810 1.00 57.09 106 ALA A CA 1
ATOM 810 C C . ALA A 1 106 ? -25.564 9.280 23.858 1.00 57.09 106 ALA A C 1
ATOM 812 O O . ALA A 1 106 ? -25.901 9.744 24.941 1.00 57.09 106 ALA A O 1
ATOM 813 N N . ILE A 1 107 ? -26.152 9.628 22.709 1.00 58.59 107 ILE A N 1
ATOM 814 C CA . ILE A 1 107 ? -27.308 10.532 22.625 1.00 58.59 107 ILE A CA 1
ATOM 815 C C . ILE A 1 107 ? -28.598 9.810 23.031 1.00 58.59 107 ILE A C 1
ATOM 817 O O . ILE A 1 107 ? -29.454 10.420 23.643 1.00 58.59 107 ILE A O 1
ATOM 821 N N . TYR A 1 108 ? -28.736 8.513 22.736 1.00 55.66 108 TYR A N 1
ATOM 822 C CA . TYR A 1 108 ? -29.935 7.734 23.084 1.00 55.66 108 TYR A CA 1
ATOM 823 C C . TYR A 1 108 ? -30.028 7.350 24.575 1.00 55.66 108 TYR A C 1
ATOM 825 O O . TYR A 1 108 ? -31.070 6.886 25.029 1.00 55.66 108 TYR A O 1
ATOM 833 N N . TYR A 1 109 ? -28.928 7.487 25.322 1.00 52.03 109 TYR A N 1
ATOM 834 C CA . TYR A 1 109 ? -28.856 7.237 26.768 1.00 52.03 109 TYR A CA 1
ATOM 835 C C . TYR A 1 109 ? -28.981 8.519 27.618 1.00 52.03 109 TYR A C 1
ATOM 837 O O . TYR A 1 109 ? -28.771 8.457 28.832 1.00 52.03 109 TYR A O 1
ATOM 845 N N . TYR A 1 110 ? -29.321 9.655 27.001 1.00 41.97 110 TYR A N 1
ATOM 846 C CA . TYR A 1 110 ? -29.710 10.909 27.653 1.00 41.97 110 TYR A CA 1
ATOM 847 C C . TYR A 1 110 ? -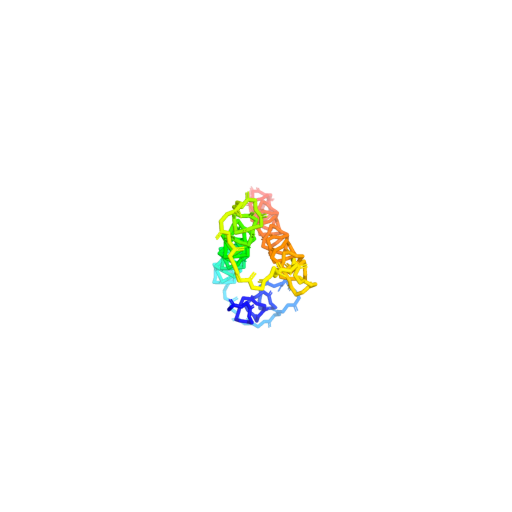31.093 11.327 27.147 1.00 41.97 110 TYR A C 1
ATOM 849 O O . TYR A 1 110 ? -31.890 11.826 27.968 1.00 41.97 110 TYR A O 1
#

Foldseek 3Di:
DLPVLVVLCVQLDPPNPPDDDPVVSLVSLLVSLVVLQVVLVVLQVVLVVVVVVLVVLVPDPPNPDDNDDPDPVSVVSNVVSVVSNVVSVVSVVVSVVVVVVVVVVVVVVD

pLDDT: mean 72.11, std 13.42, range [41.97, 91.88]

Radius of gyration: 20.7 Å; chains: 1; bounding box: 53×21×58 Å

Organism: Scleropages formosus (NCBI:txid113540)

Sequence (110 aa):
MSFFGAIFALFGMKCTKIGGSDKTKSKIAFFAGLNFFVSGLCSMAGFSVYAHQIMSEFFDPFFFDIKFELGAALFIGWSGSVASIMGGFVFCYSLMDSICTRFVSAIYYY